Protein AF-A0A0G1TKR9-F1 (afdb_monomer)

Radius of gyration: 14.74 Å; Cα contacts (8 Å, |Δi|>4): 31; chains: 1; bounding box: 35×15×39 Å

Sequence (70 aa):
MAEGSGKATTKDLSRFLDISLGSAYETLACIDVLAENKFITAIQQQDFERRIKSICSQIGGFKKKLRSQI

Solvent-accessible surface area (backbone atoms only — not comparable to full-atom values): 4028 Å² total; per-residue (Å²): 137,70,77,38,82,76,48,95,43,74,68,56,29,49,51,44,52,51,52,52,49,53,53,49,51,53,50,50,54,52,50,52,54,34,43,77,70,62,76,44,50,74,70,54,50,52,51,52,53,54,52,48,50,52,52,49,50,52,51,53,53,49,52,56,55,56,60,74,75,110

Nearest PDB structures (foldseek):
  6vme-assembly4_H  TM=9.036E-01  e=1.015E+00  Homo sapiens
  6vme-assembly2_F  TM=9.080E-01  e=1.015E+00  Homo sapiens
  2f6m-assembly1_A  TM=8.573E-01  e=1.694E+00  Saccharomyces cerevisiae
  2f6m-assembly2_C  TM=9.132E-01  e=3.426E+00  Saccharomyces cerevisiae

Structure (mmCIF, N/CA/C/O backbone):
data_AF-A0A0G1TKR9-F1
#
_entry.id   AF-A0A0G1TKR9-F1
#
loop_
_atom_site.group_PDB
_atom_site.id
_atom_site.type_symbol
_atom_site.label_atom_id
_atom_site.label_alt_id
_atom_site.label_comp_id
_atom_site.label_asym_id
_atom_site.label_entity_id
_atom_site.label_seq_id
_atom_site.pdbx_PDB_ins_code
_atom_site.Cartn_x
_atom_site.Cartn_y
_atom_site.Cartn_z
_atom_site.occupancy
_atom_site.B_iso_or_equiv
_atom_site.auth_seq_id
_atom_site.auth_comp_id
_atom_site.auth_asym_id
_atom_site.auth_atom_id
_atom_site.pdbx_PDB_model_num
ATOM 1 N N . MET A 1 1 ? 11.535 0.105 -0.714 1.00 55.75 1 MET A N 1
ATOM 2 C CA . MET A 1 1 ? 12.160 -0.615 -1.843 1.00 55.75 1 MET A CA 1
ATOM 3 C C . MET A 1 1 ? 13.656 -0.378 -1.804 1.00 55.75 1 MET A C 1
ATOM 5 O O . MET A 1 1 ? 14.052 0.775 -1.863 1.00 55.75 1 MET A O 1
ATOM 9 N N . ALA A 1 2 ? 14.460 -1.433 -1.690 1.00 71.88 2 ALA A N 1
ATOM 10 C CA . ALA A 1 2 ? 15.925 -1.346 -1.775 1.00 71.88 2 ALA A CA 1
ATOM 11 C C . ALA A 1 2 ? 16.498 -2.276 -2.863 1.00 71.88 2 ALA A C 1
ATOM 13 O O . ALA A 1 2 ? 17.559 -2.019 -3.421 1.00 71.88 2 ALA A O 1
ATOM 14 N N . GLU A 1 3 ? 15.769 -3.337 -3.218 1.00 69.00 3 GLU A N 1
ATOM 15 C CA . GLU A 1 3 ? 16.248 -4.365 -4.145 1.00 69.00 3 GLU A CA 1
ATOM 16 C C . GLU A 1 3 ? 16.208 -3.936 -5.623 1.00 69.00 3 GLU A C 1
ATOM 18 O O . GLU A 1 3 ? 17.088 -4.293 -6.404 1.00 69.00 3 GLU A O 1
ATOM 23 N N . GLY A 1 4 ? 15.216 -3.130 -6.016 1.00 63.56 4 GLY A N 1
ATOM 24 C CA . GLY A 1 4 ? 15.094 -2.622 -7.386 1.00 63.56 4 GLY A CA 1
ATOM 25 C C . GLY A 1 4 ? 16.114 -1.533 -7.736 1.00 63.56 4 GLY A C 1
ATOM 26 O O . GLY A 1 4 ? 16.525 -1.431 -8.887 1.00 63.56 4 GLY A O 1
ATOM 27 N N . SER A 1 5 ? 16.566 -0.749 -6.751 1.00 67.25 5 SER A N 1
ATOM 28 C CA . SER A 1 5 ? 17.448 0.415 -6.949 1.00 67.25 5 SER A CA 1
ATOM 29 C C . SER A 1 5 ? 18.877 0.073 -7.381 1.00 67.25 5 SER A C 1
ATOM 31 O O . SER A 1 5 ? 19.585 0.960 -7.840 1.00 67.25 5 SER A O 1
ATOM 33 N N . GLY A 1 6 ? 19.298 -1.189 -7.257 1.00 67.75 6 GLY A N 1
ATOM 34 C CA . GLY A 1 6 ? 20.607 -1.667 -7.720 1.00 67.75 6 GLY A CA 1
ATOM 35 C C . GLY A 1 6 ? 20.573 -2.417 -9.055 1.00 67.75 6 GLY A C 1
ATOM 36 O O . GLY A 1 6 ? 21.569 -3.037 -9.421 1.00 67.75 6 GLY A O 1
ATOM 37 N N . LYS A 1 7 ? 19.431 -2.458 -9.758 1.00 72.31 7 LYS A N 1
ATOM 38 C CA .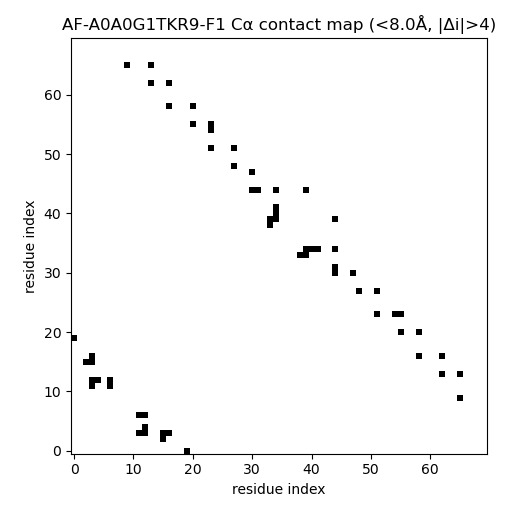 LYS A 1 7 ? 19.300 -3.248 -10.992 1.00 72.31 7 LYS A CA 1
ATOM 39 C C . LYS A 1 7 ? 19.841 -2.497 -12.207 1.00 72.31 7 LYS A C 1
ATOM 41 O O . LYS A 1 7 ? 19.644 -1.297 -12.353 1.00 72.31 7 LYS A O 1
ATOM 46 N N . ALA A 1 8 ? 20.495 -3.247 -13.093 1.00 63.53 8 ALA A N 1
ATOM 47 C CA . ALA A 1 8 ? 21.224 -2.718 -14.242 1.00 63.53 8 ALA A CA 1
ATOM 48 C C . ALA A 1 8 ? 20.325 -2.211 -15.384 1.00 63.53 8 ALA A C 1
ATOM 50 O O . ALA A 1 8 ? 20.798 -1.465 -16.236 1.00 63.53 8 ALA A O 1
ATOM 51 N N . THR A 1 9 ? 19.044 -2.605 -15.428 1.00 76.44 9 THR A N 1
ATOM 52 C CA . THR A 1 9 ? 18.135 -2.230 -16.520 1.00 76.44 9 THR A CA 1
ATOM 53 C C . THR A 1 9 ? 16.859 -1.555 -16.024 1.00 76.44 9 THR A C 1
ATOM 55 O O . THR A 1 9 ? 16.278 -1.927 -15.000 1.00 76.44 9 THR A O 1
ATOM 58 N N . THR A 1 10 ? 16.363 -0.600 -16.814 1.00 77.81 10 THR A N 1
ATOM 59 C CA . THR A 1 10 ? 15.072 0.073 -16.592 1.00 77.81 10 THR A CA 1
ATOM 60 C C . THR A 1 10 ? 13.907 -0.920 -16.545 1.00 77.81 10 THR A C 1
ATOM 62 O O . THR A 1 10 ? 12.947 -0.720 -15.802 1.00 77.81 10 THR A O 1
ATOM 65 N N . LYS A 1 11 ? 14.002 -2.024 -17.298 1.00 80.44 11 LYS A N 1
ATOM 66 C CA . LYS A 1 11 ? 12.996 -3.093 -17.328 1.00 80.44 11 LYS A CA 1
ATOM 67 C C . LYS A 1 11 ? 12.922 -3.839 -15.994 1.00 80.44 11 LYS A C 1
ATOM 69 O O . LYS A 1 11 ? 11.826 -4.033 -15.469 1.00 80.44 11 LYS A O 1
ATOM 74 N N . ASP A 1 12 ? 14.069 -4.200 -15.423 1.00 80.00 12 ASP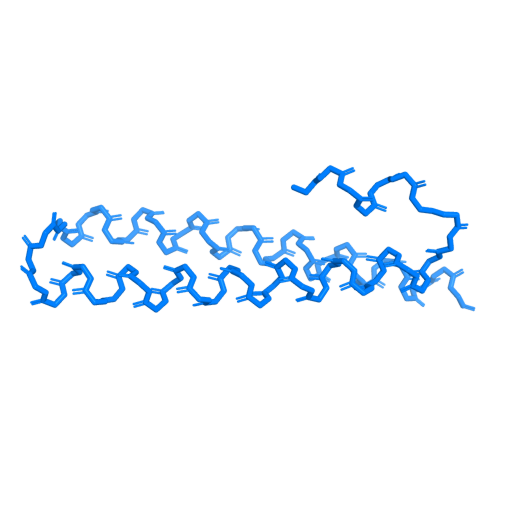 A N 1
ATOM 75 C CA . ASP A 1 12 ? 14.118 -4.870 -14.122 1.00 80.00 12 ASP A CA 1
ATOM 76 C C . ASP A 1 12 ? 13.632 -3.946 -13.010 1.00 80.00 12 ASP A C 1
ATOM 78 O O . ASP A 1 12 ? 12.798 -4.351 -12.200 1.00 80.00 12 ASP A O 1
ATOM 82 N N . LEU A 1 13 ? 14.077 -2.686 -13.011 1.00 84.81 13 LEU A N 1
ATOM 83 C CA . LEU A 1 13 ? 13.592 -1.678 -12.070 1.00 84.81 13 LEU A CA 1
ATOM 84 C C . LEU A 1 13 ? 12.067 -1.501 -12.173 1.00 84.81 13 LEU A C 1
ATOM 86 O O . LEU A 1 13 ? 11.391 -1.489 -11.144 1.00 84.81 13 LEU A O 1
ATOM 90 N N . SER A 1 14 ? 11.507 -1.444 -13.389 1.00 85.75 14 SER A N 1
ATOM 91 C CA . SER A 1 14 ? 10.052 -1.370 -13.590 1.00 85.75 14 SER A CA 1
ATOM 92 C C . SER A 1 14 ? 9.324 -2.561 -12.970 1.00 85.75 14 SER A C 1
ATOM 94 O O . SER A 1 14 ? 8.308 -2.360 -12.308 1.00 85.75 14 SER A O 1
ATOM 96 N N . ARG A 1 15 ? 9.856 -3.783 -13.113 1.00 88.38 15 ARG A N 1
ATOM 97 C CA . ARG A 1 15 ? 9.265 -4.985 -12.504 1.00 88.38 15 ARG A CA 1
ATOM 98 C C . ARG A 1 15 ? 9.203 -4.879 -10.979 1.00 88.38 15 ARG A C 1
ATOM 100 O O . ARG A 1 15 ? 8.188 -5.222 -10.383 1.00 88.38 15 ARG A O 1
ATOM 107 N N . PHE A 1 16 ? 10.255 -4.376 -10.334 1.00 89.81 16 PHE A N 1
ATOM 108 C CA . PHE A 1 16 ? 10.241 -4.174 -8.880 1.00 89.81 16 PHE A CA 1
ATOM 109 C C . PHE A 1 16 ? 9.252 -3.086 -8.440 1.00 89.81 16 PHE A C 1
ATOM 111 O O . PHE A 1 16 ? 8.667 -3.195 -7.359 1.00 89.81 16 PHE A O 1
ATOM 118 N N . LEU A 1 17 ? 9.039 -2.054 -9.263 1.00 90.88 17 LEU A N 1
ATOM 119 C CA . LEU A 1 17 ? 8.023 -1.028 -9.007 1.00 90.88 17 LEU A CA 1
ATOM 120 C C . LEU A 1 17 ? 6.605 -1.602 -9.110 1.00 90.88 17 LEU A C 1
ATOM 122 O O . LEU A 1 17 ? 5.757 -1.240 -8.299 1.00 90.88 17 LEU A O 1
ATOM 126 N N . ASP A 1 18 ? 6.365 -2.529 -10.041 1.00 92.00 18 ASP A N 1
ATOM 127 C CA . ASP A 1 18 ? 5.098 -3.265 -10.139 1.00 92.00 18 ASP A CA 1
ATOM 128 C C . ASP A 1 18 ? 4.845 -4.153 -8.922 1.00 92.00 18 ASP A C 1
ATOM 130 O O . ASP A 1 18 ? 3.768 -4.086 -8.333 1.00 92.00 18 ASP A O 1
ATOM 134 N N . ILE A 1 19 ? 5.858 -4.907 -8.485 1.00 93.88 19 ILE A N 1
ATOM 135 C CA . ILE A 1 19 ? 5.777 -5.717 -7.258 1.00 93.88 19 ILE A CA 1
ATOM 136 C C . ILE A 1 19 ? 5.421 -4.832 -6.061 1.00 93.88 19 ILE A C 1
ATOM 138 O O . ILE A 1 19 ? 4.544 -5.164 -5.273 1.00 93.88 19 ILE A O 1
ATOM 142 N N . SER A 1 20 ? 6.060 -3.669 -5.949 1.00 93.94 20 SER A N 1
ATOM 143 C CA . SER A 1 20 ? 5.846 -2.779 -4.805 1.00 93.94 20 SER A CA 1
ATOM 144 C C . SER A 1 20 ? 4.476 -2.104 -4.814 1.00 93.94 20 SER A C 1
ATOM 146 O O . SER A 1 20 ? 3.928 -1.850 -3.744 1.00 93.94 20 SER A O 1
ATOM 148 N N . LEU A 1 21 ? 3.903 -1.839 -5.994 1.00 95.00 21 LEU A N 1
ATOM 149 C CA . LEU A 1 21 ? 2.502 -1.423 -6.113 1.00 95.00 21 LEU A CA 1
ATOM 150 C C . LEU A 1 21 ? 1.556 -2.546 -5.682 1.00 95.00 21 LEU A C 1
ATOM 152 O O . LEU A 1 21 ? 0.629 -2.279 -4.924 1.00 95.00 21 LEU A O 1
ATOM 156 N N . GLY A 1 22 ? 1.816 -3.786 -6.110 1.00 96.62 22 GLY A N 1
ATOM 157 C CA . GLY A 1 22 ? 1.057 -4.962 -5.674 1.00 96.62 22 GLY A CA 1
ATOM 158 C C . GLY A 1 22 ? 1.032 -5.091 -4.150 1.00 96.62 22 GLY A C 1
ATOM 159 O O . GLY A 1 22 ? -0.039 -5.072 -3.550 1.00 96.62 22 GLY A O 1
ATOM 160 N N . SER A 1 23 ? 2.205 -5.077 -3.511 1.00 96.56 23 SER A N 1
ATOM 161 C CA . SER A 1 23 ? 2.306 -5.155 -2.047 1.00 96.56 23 SER A CA 1
ATOM 162 C C . SER A 1 23 ? 1.645 -3.976 -1.324 1.00 96.56 23 SER A C 1
ATOM 164 O O . SER A 1 23 ? 1.119 -4.139 -0.223 1.00 96.56 23 SER A O 1
ATOM 166 N N . ALA A 1 24 ? 1.641 -2.777 -1.918 1.00 96.94 24 ALA A N 1
ATOM 167 C CA . ALA A 1 24 ? 0.932 -1.633 -1.348 1.00 96.94 24 ALA A CA 1
ATOM 168 C C . ALA A 1 24 ? -0.595 -1.834 -1.367 1.00 96.94 24 ALA A C 1
ATOM 170 O O . ALA A 1 24 ? -1.257 -1.491 -0.388 1.00 96.94 24 ALA A O 1
ATOM 171 N N . TYR A 1 25 ? -1.146 -2.425 -2.433 1.00 97.31 25 TYR A N 1
ATOM 172 C CA . TYR A 1 25 ? -2.570 -2.766 -2.506 1.00 97.31 25 TYR A CA 1
ATOM 173 C C . TYR A 1 25 ? -2.952 -3.911 -1.565 1.00 97.31 25 TYR A C 1
ATOM 175 O O . TYR A 1 25 ? -3.986 -3.829 -0.909 1.00 97.31 25 TYR A O 1
ATOM 183 N N . GLU A 1 26 ? -2.106 -4.932 -1.427 1.00 98.06 26 GLU A N 1
ATOM 184 C CA . GLU A 1 26 ? -2.299 -5.992 -0.427 1.00 98.06 26 GLU A CA 1
ATOM 185 C C . GLU A 1 26 ? -2.308 -5.416 0.995 1.00 98.06 26 GLU A C 1
ATOM 187 O O . GLU A 1 26 ? -3.159 -5.762 1.810 1.00 98.06 26 GLU A O 1
ATOM 192 N N . THR A 1 27 ? -1.408 -4.470 1.283 1.00 98.12 27 THR A N 1
ATOM 193 C CA . THR A 1 27 ? -1.372 -3.780 2.582 1.00 98.12 27 THR A CA 1
ATOM 194 C C . THR A 1 27 ? -2.651 -2.978 2.828 1.00 98.12 27 THR A C 1
ATOM 196 O O . THR A 1 27 ? -3.157 -2.983 3.948 1.00 98.12 27 THR A O 1
ATOM 199 N N . LEU A 1 28 ? -3.187 -2.309 1.800 1.00 98.00 28 LEU A N 1
ATOM 200 C CA . LEU A 1 28 ? -4.460 -1.591 1.893 1.00 98.00 28 LEU A CA 1
ATOM 201 C C . LEU A 1 28 ? -5.614 -2.544 2.230 1.00 98.00 28 LEU A C 1
ATOM 203 O O . LEU A 1 28 ? -6.345 -2.28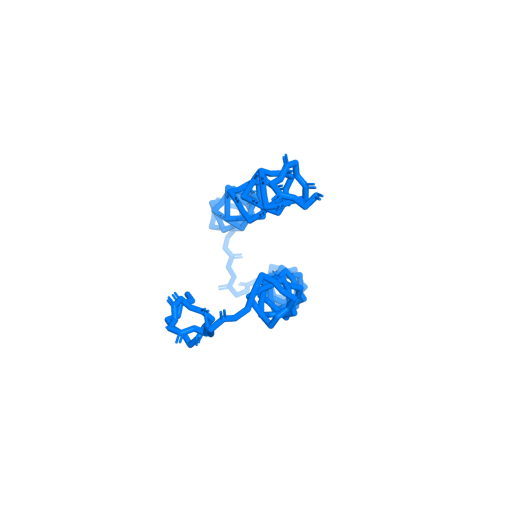5 3.177 1.00 98.00 28 LEU A O 1
ATOM 207 N N . ALA A 1 29 ? -5.699 -3.688 1.547 1.00 98.12 29 ALA A N 1
ATOM 208 C CA . ALA A 1 29 ? -6.705 -4.705 1.846 1.00 98.12 29 ALA A CA 1
ATOM 209 C C . ALA A 1 29 ? -6.583 -5.241 3.288 1.00 98.12 29 ALA A C 1
ATOM 211 O O . ALA A 1 29 ? -7.585 -5.443 3.969 1.00 98.12 29 ALA A O 1
ATOM 212 N N . CYS A 1 30 ? -5.359 -5.425 3.798 1.00 98.38 30 CYS A N 1
ATOM 213 C CA . CYS A 1 30 ? -5.148 -5.789 5.202 1.00 98.38 30 CYS A CA 1
ATOM 214 C C . CYS A 1 30 ? -5.638 -4.701 6.172 1.00 98.38 30 CYS A C 1
ATOM 216 O O . CYS A 1 30 ? -6.181 -5.030 7.226 1.00 98.38 30 CYS A O 1
ATOM 218 N N . ILE A 1 31 ? -5.455 -3.419 5.843 1.00 98.25 31 ILE A N 1
ATOM 219 C CA . ILE A 1 31 ? -5.966 -2.299 6.651 1.00 98.25 31 ILE A CA 1
ATOM 220 C C . ILE A 1 31 ? -7.494 -2.319 6.694 1.00 98.25 31 ILE A C 1
ATOM 222 O O . ILE A 1 31 ? -8.050 -2.143 7.778 1.00 98.25 31 ILE A O 1
ATOM 226 N N . ASP A 1 32 ? -8.153 -2.599 5.568 1.00 97.94 32 ASP A N 1
ATOM 227 C CA . ASP A 1 32 ? -9.613 -2.724 5.504 1.00 97.94 32 ASP A CA 1
ATOM 228 C C . ASP A 1 32 ? -10.105 -3.833 6.447 1.00 97.94 32 ASP A C 1
ATOM 230 O O . ASP A 1 32 ? -10.951 -3.591 7.308 1.00 97.94 32 ASP A O 1
ATOM 234 N N . VAL A 1 33 ? -9.484 -5.018 6.394 1.00 98.44 33 VAL A N 1
ATOM 235 C CA . VAL A 1 33 ? -9.808 -6.139 7.297 1.00 98.44 33 VAL A CA 1
ATOM 236 C C . VAL A 1 33 ? -9.584 -5.767 8.769 1.00 98.44 33 VAL A C 1
ATOM 238 O O . VAL A 1 33 ? -10.400 -6.108 9.631 1.00 98.44 33 VAL A O 1
ATOM 241 N N . LEU A 1 34 ? -8.496 -5.059 9.089 1.00 98.50 34 LEU A N 1
ATOM 242 C CA . LEU A 1 34 ? -8.223 -4.599 10.455 1.00 98.50 34 LEU A CA 1
ATOM 243 C C . LEU A 1 34 ? -9.277 -3.597 10.946 1.00 98.50 34 LEU A C 1
ATOM 245 O O . LEU A 1 34 ? -9.676 -3.658 12.113 1.00 98.50 34 LEU A O 1
ATOM 249 N N . ALA A 1 35 ? -9.727 -2.691 10.077 1.00 98.12 35 ALA A N 1
ATOM 250 C CA . ALA A 1 35 ? -10.759 -1.712 10.394 1.00 98.12 35 ALA A CA 1
ATOM 251 C C . ALA A 1 35 ? -12.122 -2.380 10.617 1.00 98.12 35 ALA A C 1
ATOM 253 O O . ALA A 1 35 ? -12.777 -2.111 11.627 1.00 98.12 35 ALA A O 1
ATOM 254 N N . GLU A 1 36 ? -12.515 -3.308 9.740 1.00 98.31 36 GLU A N 1
ATOM 255 C CA . GLU A 1 36 ? -13.763 -4.076 9.857 1.00 98.31 36 GLU A CA 1
ATOM 256 C C . GLU A 1 36 ? -13.836 -4.857 11.174 1.00 98.31 36 GLU A C 1
ATOM 258 O O . GLU A 1 36 ? -14.874 -4.886 11.842 1.00 98.31 36 GLU A O 1
ATOM 263 N N . ASN A 1 37 ? -12.708 -5.428 11.600 1.00 98.44 37 ASN A N 1
ATOM 264 C CA . ASN A 1 37 ? -12.596 -6.162 12.859 1.00 98.44 37 ASN A CA 1
ATOM 265 C C . ASN A 1 37 ? -12.313 -5.258 14.074 1.00 98.44 37 ASN A C 1
ATOM 267 O O . ASN A 1 3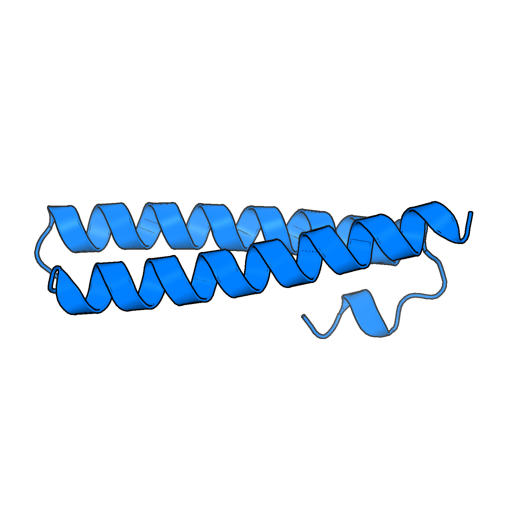7 ? -12.099 -5.760 15.177 1.00 98.44 37 ASN A O 1
ATOM 271 N N . LYS A 1 38 ? -12.342 -3.928 13.902 1.00 98.00 38 LYS A N 1
ATOM 272 C CA . LYS A 1 38 ? -12.144 -2.920 14.960 1.00 98.00 38 LYS A CA 1
ATOM 273 C C . LYS A 1 38 ? -10.789 -3.019 15.674 1.00 98.00 38 LYS A C 1
ATOM 275 O O . LYS A 1 38 ? -10.659 -2.577 16.815 1.00 98.00 38 LYS A O 1
ATOM 280 N N . PHE A 1 39 ? -9.771 -3.561 15.005 1.00 98.56 39 PHE A N 1
ATOM 281 C CA . PHE A 1 39 ? -8.395 -3.576 15.510 1.00 98.56 39 PHE A CA 1
ATOM 282 C C . PHE A 1 39 ? -7.698 -2.219 15.359 1.00 98.56 39 PHE A C 1
ATOM 284 O O . PHE A 1 39 ? -6.701 -1.961 16.033 1.00 98.56 39 PHE A O 1
ATOM 291 N N . ILE A 1 40 ? -8.220 -1.344 14.495 1.00 98.50 40 ILE A N 1
ATOM 292 C CA . ILE A 1 40 ? -7.750 0.030 14.307 1.00 98.50 40 ILE A CA 1
ATOM 293 C C . ILE A 1 40 ? -8.930 1.005 14.316 1.00 98.50 40 ILE A C 1
ATOM 295 O O . ILE A 1 40 ? -10.064 0.650 14.000 1.00 98.50 40 ILE A O 1
ATOM 299 N N . THR A 1 41 ? -8.661 2.253 14.686 1.00 98.44 41 THR A N 1
ATOM 300 C CA . THR A 1 41 ? -9.648 3.341 14.647 1.00 98.44 41 THR A CA 1
ATOM 301 C C . THR A 1 41 ? -9.793 3.915 13.238 1.00 98.44 41 THR A C 1
ATOM 303 O O . THR A 1 41 ? -8.865 3.847 12.432 1.00 98.44 41 THR A O 1
ATOM 306 N N . ALA A 1 42 ? -10.913 4.591 12.967 1.00 97.06 42 ALA A N 1
ATOM 307 C CA . ALA A 1 42 ? -11.121 5.307 11.705 1.00 97.06 42 ALA A CA 1
ATOM 308 C C . ALA A 1 42 ? -10.031 6.365 11.428 1.00 97.06 42 ALA A C 1
ATOM 310 O O . ALA A 1 42 ? -9.640 6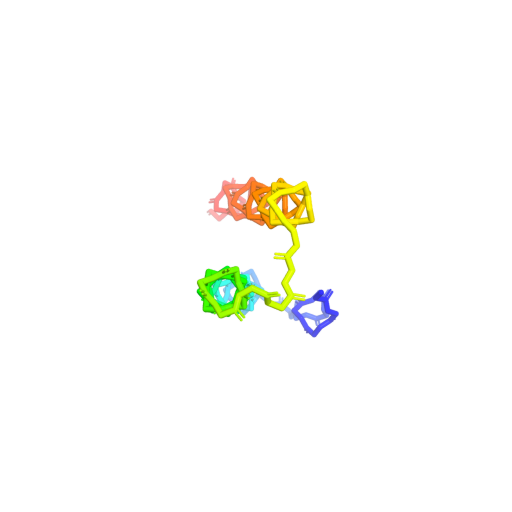.575 10.284 1.00 97.06 42 ALA A O 1
ATOM 311 N N . ILE 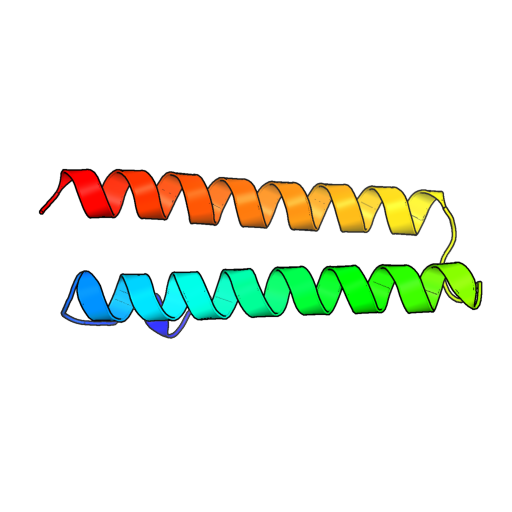A 1 43 ? -9.493 7.001 12.479 1.00 98.31 43 ILE A N 1
ATOM 312 C CA . ILE A 1 43 ? -8.393 7.970 12.353 1.00 98.31 43 ILE A CA 1
ATOM 313 C C . ILE A 1 43 ? -7.105 7.265 11.899 1.00 98.31 43 ILE A C 1
ATOM 315 O O . ILE A 1 43 ? -6.415 7.762 11.011 1.00 98.31 43 ILE A O 1
ATOM 319 N N . GLN A 1 44 ? -6.792 6.097 12.472 1.00 98.31 44 GLN A N 1
ATOM 320 C CA . GLN A 1 44 ? -5.634 5.294 12.060 1.00 98.31 44 GLN A CA 1
ATOM 321 C C . GLN A 1 44 ? -5.792 4.767 10.632 1.00 98.31 44 GLN A C 1
ATOM 323 O O . GLN A 1 44 ? -4.853 4.875 9.849 1.00 98.31 44 GLN A O 1
ATOM 328 N N . GLN A 1 45 ? -6.976 4.261 10.275 1.00 98.19 45 GLN A N 1
ATOM 329 C CA . GLN A 1 45 ? -7.280 3.830 8.911 1.00 98.19 45 GLN A CA 1
ATOM 330 C C . GLN A 1 45 ? -7.032 4.968 7.911 1.00 98.19 45 GLN A C 1
ATOM 332 O O . GLN A 1 45 ? -6.270 4.797 6.962 1.00 98.19 45 GLN A O 1
ATOM 337 N N . GLN A 1 46 ? -7.580 6.159 8.172 1.00 98.31 46 GLN A N 1
ATOM 338 C CA . GLN A 1 46 ? -7.402 7.320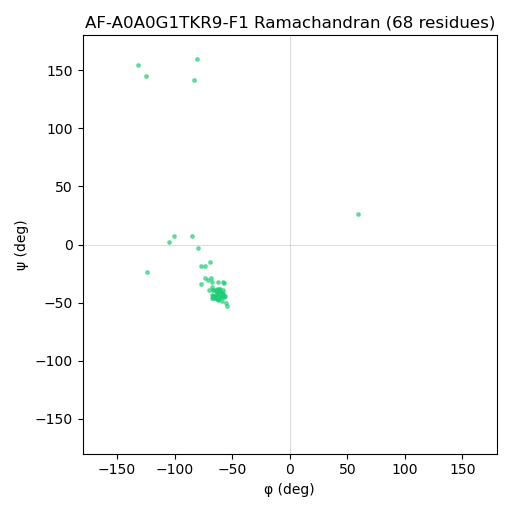 7.299 1.00 98.31 46 GLN A CA 1
ATOM 339 C C . GLN A 1 46 ? -5.927 7.745 7.167 1.00 98.31 46 GLN A C 1
ATOM 341 O O . GLN A 1 46 ? -5.492 8.154 6.084 1.00 98.31 46 GLN A O 1
ATOM 346 N N . ASP A 1 47 ? -5.142 7.672 8.250 1.00 98.50 47 ASP A N 1
ATOM 347 C CA . ASP A 1 47 ? -3.700 7.939 8.196 1.00 98.50 47 ASP A CA 1
ATOM 348 C C . ASP A 1 47 ? -2.971 6.908 7.322 1.00 98.50 47 ASP A C 1
ATOM 350 O O . ASP A 1 47 ? -2.186 7.272 6.440 1.00 98.50 47 ASP A O 1
ATOM 354 N N . PHE A 1 48 ? -3.268 5.621 7.504 1.00 98.31 48 PHE A N 1
ATOM 355 C CA . PHE A 1 48 ? -2.639 4.550 6.736 1.00 98.31 48 PHE A CA 1
ATOM 356 C C . PHE A 1 48 ? -2.992 4.627 5.247 1.00 98.31 48 PHE A C 1
ATOM 358 O O . PHE A 1 48 ? -2.088 4.583 4.408 1.00 98.31 48 PHE A O 1
ATOM 365 N N . GLU A 1 49 ? -4.263 4.848 4.910 1.00 97.94 49 GLU A N 1
ATOM 366 C CA . GLU A 1 49 ? -4.723 5.068 3.534 1.00 97.94 49 GLU A CA 1
ATOM 367 C C . GLU A 1 49 ? -4.006 6.256 2.880 1.00 97.94 49 GLU A C 1
ATOM 369 O O . GLU A 1 49 ? -3.526 6.164 1.744 1.00 97.94 49 GLU A O 1
ATOM 374 N N . ARG A 1 50 ? -3.859 7.373 3.607 1.00 98.38 50 ARG A N 1
ATOM 375 C CA . ARG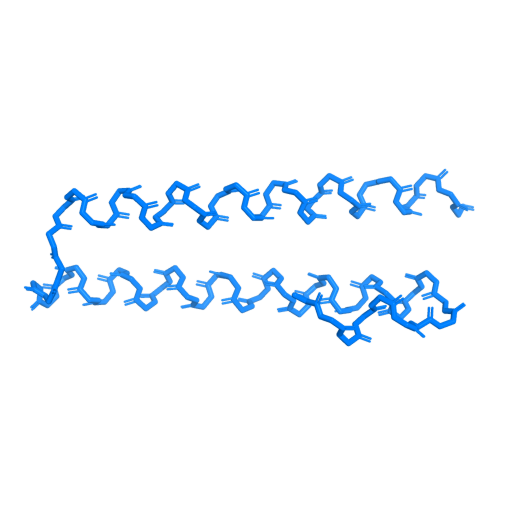 A 1 50 ? -3.134 8.557 3.122 1.00 98.38 50 ARG A CA 1
ATOM 376 C C . ARG A 1 50 ? -1.672 8.232 2.820 1.00 98.38 50 ARG A C 1
ATOM 378 O O . ARG A 1 50 ? -1.143 8.666 1.790 1.00 98.38 50 ARG A O 1
ATOM 385 N N . ARG A 1 51 ? -1.013 7.473 3.697 1.00 98.19 51 ARG A N 1
ATOM 386 C CA . ARG A 1 51 ? 0.391 7.067 3.533 1.00 98.19 51 ARG A CA 1
ATOM 387 C C . ARG A 1 51 ? 0.563 6.118 2.347 1.00 98.19 51 ARG A C 1
ATOM 389 O O . ARG A 1 51 ? 1.448 6.355 1.524 1.00 98.19 51 ARG A O 1
ATOM 396 N N . ILE A 1 52 ? -0.312 5.123 2.198 1.00 97.69 52 ILE A N 1
ATOM 397 C CA . ILE A 1 52 ? -0.307 4.206 1.046 1.00 97.69 52 ILE A CA 1
ATOM 398 C C . ILE A 1 52 ? -0.537 4.970 -0.255 1.00 97.69 52 ILE A C 1
ATOM 400 O O . ILE A 1 52 ? 0.216 4.784 -1.214 1.00 97.69 52 ILE A O 1
ATOM 404 N N . LYS A 1 53 ? -1.511 5.887 -0.285 1.00 97.50 53 LYS A N 1
ATOM 405 C CA . LYS A 1 53 ? -1.776 6.734 -1.453 1.00 97.50 53 LYS A CA 1
ATOM 406 C C . LYS A 1 53 ? -0.540 7.539 -1.852 1.00 97.50 53 LYS A C 1
ATOM 408 O O . LYS A 1 53 ? -0.189 7.560 -3.030 1.00 97.50 53 LYS A O 1
ATOM 413 N N . SER A 1 54 ? 0.145 8.149 -0.883 1.00 97.75 54 SER A N 1
ATOM 414 C CA . SER A 1 54 ? 1.391 8.886 -1.129 1.00 97.75 54 SER A CA 1
ATOM 415 C C . SER A 1 54 ? 2.470 7.995 -1.756 1.00 97.75 54 SER A C 1
ATOM 417 O O . SER A 1 54 ? 3.077 8.379 -2.758 1.00 97.75 54 SER A O 1
ATOM 419 N N . ILE A 1 55 ? 2.665 6.780 -1.234 1.00 95.88 55 ILE A N 1
ATOM 420 C CA . ILE A 1 55 ? 3.631 5.811 -1.776 1.00 95.88 55 ILE A CA 1
ATOM 421 C C . ILE A 1 55 ? 3.258 5.413 -3.211 1.00 95.88 55 ILE A C 1
ATOM 423 O O . ILE A 1 55 ? 4.102 5.471 -4.108 1.00 95.88 55 ILE A O 1
ATOM 427 N N . CYS A 1 56 ? 1.992 5.077 -3.463 1.00 96.44 56 CYS A N 1
ATOM 428 C CA . CYS A 1 56 ? 1.518 4.698 -4.795 1.00 96.44 56 CYS A CA 1
ATOM 429 C C . CYS A 1 56 ? 1.688 5.841 -5.806 1.00 96.44 56 CYS A C 1
ATOM 431 O O . CYS A 1 56 ? 2.118 5.609 -6.938 1.00 96.44 56 CYS A O 1
ATOM 433 N N . SER A 1 57 ? 1.413 7.088 -5.403 1.00 96.44 57 SER A N 1
ATOM 434 C CA . SER A 1 57 ? 1.645 8.272 -6.237 1.00 96.44 57 SER A CA 1
ATOM 435 C C . SER A 1 57 ? 3.126 8.463 -6.573 1.00 96.44 57 SER A C 1
ATOM 437 O O . SER A 1 57 ? 3.448 8.743 -7.729 1.00 96.44 57 SER A O 1
ATOM 439 N N . GLN A 1 58 ? 4.027 8.269 -5.606 1.00 94.44 58 GLN A N 1
ATOM 440 C CA . GLN A 1 58 ? 5.474 8.355 -5.832 1.00 94.44 58 GLN A CA 1
ATOM 441 C C . GLN A 1 58 ? 5.957 7.276 -6.809 1.00 94.44 58 GLN A C 1
ATOM 443 O O . GLN A 1 58 ? 6.652 7.594 -7.776 1.00 94.44 58 GLN A O 1
ATOM 448 N N . ILE A 1 59 ? 5.532 6.022 -6.620 1.00 93.31 59 ILE A N 1
ATOM 449 C CA . ILE A 1 59 ? 5.890 4.915 -7.519 1.00 93.31 59 ILE A CA 1
ATOM 450 C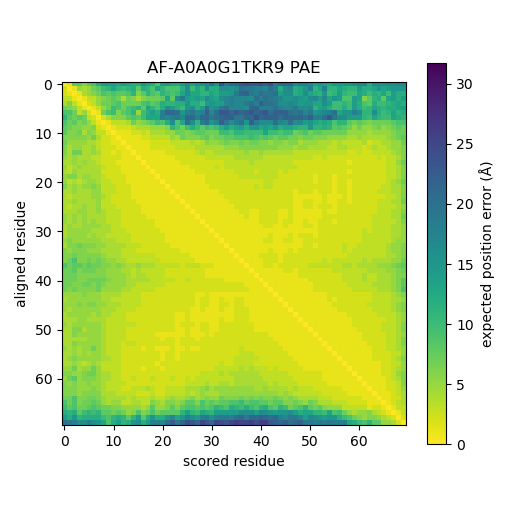 C . ILE A 1 59 ? 5.330 5.161 -8.926 1.00 93.31 59 ILE A C 1
ATOM 452 O O . ILE A 1 59 ? 6.056 5.038 -9.913 1.00 93.31 59 ILE A O 1
ATOM 456 N N . GLY A 1 60 ? 4.063 5.567 -9.037 1.00 91.81 60 GLY A N 1
ATOM 457 C CA . GLY A 1 60 ? 3.428 5.869 -10.320 1.00 91.81 60 GLY A CA 1
ATOM 458 C C . GLY A 1 60 ? 4.106 7.026 -11.062 1.00 91.81 60 GLY A C 1
ATOM 459 O O . GLY A 1 60 ? 4.342 6.933 -12.269 1.00 91.81 60 GLY A O 1
ATOM 460 N N . GLY A 1 61 ? 4.466 8.097 -10.350 1.00 92.94 61 GLY A N 1
ATOM 461 C CA . GLY A 1 61 ? 5.226 9.220 -10.903 1.00 92.94 61 GLY A CA 1
ATOM 462 C C . GLY A 1 61 ? 6.613 8.796 -11.386 1.00 92.94 61 GLY A C 1
ATOM 463 O O . GLY A 1 61 ? 7.015 9.137 -12.500 1.00 92.94 61 GLY A O 1
ATOM 464 N N . PHE A 1 62 ? 7.313 7.980 -10.598 1.00 90.31 62 PHE A N 1
ATOM 465 C CA . PHE A 1 62 ? 8.626 7.466 -10.967 1.00 90.31 62 PHE A CA 1
ATOM 466 C C . PHE A 1 62 ? 8.565 6.549 -12.198 1.00 90.31 62 PHE A C 1
ATOM 468 O O . PHE A 1 62 ? 9.326 6.750 -13.144 1.00 90.31 62 PHE A O 1
ATOM 475 N N . LYS A 1 63 ? 7.591 5.630 -12.269 1.00 88.44 63 LYS A N 1
ATOM 476 C CA . LYS A 1 63 ? 7.359 4.788 -13.458 1.00 88.44 63 LYS A CA 1
ATOM 477 C C . LYS A 1 63 ? 7.098 5.610 -14.721 1.00 88.44 63 LYS A C 1
ATOM 479 O O . LYS A 1 63 ? 7.621 5.271 -15.781 1.00 88.44 63 LYS A O 1
ATOM 484 N N . LYS A 1 64 ? 6.312 6.693 -14.629 1.00 88.94 64 LYS A N 1
ATOM 485 C CA . LYS A 1 64 ? 6.074 7.596 -15.772 1.00 88.94 64 LYS A CA 1
ATOM 486 C C . LYS A 1 64 ? 7.382 8.193 -16.294 1.00 88.94 64 LYS A C 1
ATOM 488 O O . LYS A 1 64 ? 7.584 8.195 -17.504 1.00 88.94 64 LYS A O 1
ATOM 493 N N . LYS A 1 65 ? 8.265 8.636 -15.392 1.00 87.62 65 LYS A N 1
ATOM 494 C CA . LYS A 1 65 ? 9.580 9.192 -15.745 1.00 87.62 65 LYS A CA 1
ATOM 495 C C . LYS A 1 65 ? 10.514 8.145 -16.361 1.00 87.62 65 LYS A C 1
ATOM 497 O O . LYS A 1 65 ? 11.218 8.453 -17.314 1.00 87.62 65 LYS A O 1
ATOM 502 N N . LEU A 1 66 ? 10.498 6.910 -15.859 1.00 84.19 66 LEU A N 1
ATOM 503 C CA . LEU A 1 66 ? 11.296 5.821 -16.437 1.00 84.19 66 LEU A CA 1
ATOM 504 C C . LEU A 1 66 ? 10.857 5.484 -17.865 1.00 84.19 66 LEU A C 1
ATOM 506 O O . LEU A 1 66 ? 11.698 5.255 -18.726 1.00 84.19 66 LEU A O 1
ATOM 510 N N . ARG A 1 67 ? 9.548 5.507 -18.141 1.00 79.75 67 ARG A N 1
ATOM 511 C CA . ARG A 1 67 ? 9.022 5.267 -19.491 1.00 79.75 67 ARG A CA 1
ATOM 512 C C . ARG A 1 67 ? 9.370 6.382 -20.480 1.00 79.75 67 ARG A C 1
ATOM 514 O O . ARG A 1 67 ? 9.465 6.098 -21.659 1.00 79.75 67 ARG A O 1
ATOM 521 N N . SER A 1 68 ? 9.550 7.624 -20.027 1.00 78.19 68 SER A N 1
ATOM 522 C CA . SER A 1 68 ? 9.963 8.733 -20.903 1.00 78.19 68 SER A CA 1
ATOM 523 C C . SER A 1 68 ? 11.466 8.760 -21.214 1.00 78.19 68 SER A C 1
ATOM 525 O O . SER A 1 68 ? 11.913 9.661 -21.912 1.00 78.19 68 SER A O 1
ATOM 527 N N . GLN A 1 69 ? 12.254 7.843 -20.642 1.00 65.06 69 GLN A N 1
ATOM 528 C CA . GLN A 1 69 ? 13.700 7.710 -20.879 1.00 65.06 69 GLN A CA 1
ATOM 529 C C . GLN A 1 69 ? 14.053 6.517 -21.788 1.00 65.06 69 GLN A C 1
ATOM 531 O O . GLN A 1 69 ? 15.234 6.255 -22.005 1.00 65.06 69 GLN A O 1
ATOM 536 N N . ILE A 1 70 ? 13.039 5.796 -22.274 1.00 55.56 70 ILE A N 1
ATOM 537 C CA . ILE A 1 70 ? 13.122 4.728 -23.281 1.00 55.56 70 ILE A CA 1
ATOM 538 C C . ILE A 1 70 ? 12.562 5.300 -24.580 1.00 55.56 70 ILE A C 1
ATOM 540 O O . ILE A 1 70 ? 13.159 5.020 -25.638 1.00 55.56 70 ILE A O 1
#

Foldseek 3Di:
DPVLVPDPDLVSSLVVLVVVLVVLVVVLVVLVVCVVVVVDDPVVNVVSVVVSVVSNVVSVVVNVVSVVVD

pLDDT: mean 89.62, std 11.75, range [55.56, 98.56]

Secondary structure (DSSP, 8-state):
--SGGG-SSHHHHHHHHHHHHHHHHHHHHHHHHHHHTTSS-HHHHHHHHHHHHHHHHHHHHHHHHHHTT-

Mean predicted aligned error: 4.64 Å